Protein AF-A0A7S0J5C6-F1 (afdb_monomer_lite)

Radius of gyration: 14.48 Å; chains: 1; bounding box: 36×27×38 Å

Foldseek 3Di:
DAEADLQQPFLLPDDVSVVLLVCLVVQQLEKEAAAFPDDDPDDDPDRDDLVQTASDPVGSDDHPDIDGSVRCSVDCNRRRHGNVQSVVVVVVVVPDPDRDRDYGYDPYDHPDDDDD

Sequence (116 aa):
CSGQSNMVFPLHLTLNATDEIASLGDFPQFRFWMTAQDWSPTPLWNLRSTAGTTCSTSVPRGCNRWWTAADAAASAFITDFSAVCYLTVRDIARLHTGSRPAALIQSAWGGTRVEA

InterPro domains:
  IPR036514 SGNH hydrolase superfamily [G3DSA:3.40.50.1110] (1-116)
  IPR039329 Sialate O-acetylesterase [PTHR22901] (1-116)

Secondary structure (DSSP, 8-state):
---SGGGG-BGGGSTTHHHHHHGGGG-TTEEEEE------SS--SSPPP-TT--SSSS--S--SS-EEHHHHHTSHHHHTSBHHHHHHHHHHHHHSSS---EEEEE---TT-----

Organism: NCBI:txid127549

pLDDT: mean 89.11, std 8.53, range [46.06, 97.19]

Structure (mmCIF, N/CA/C/O backbone):
data_AF-A0A7S0J5C6-F1
#
_entry.id   AF-A0A7S0J5C6-F1
#
loop_
_atom_site.group_PDB
_atom_site.id
_atom_site.type_symbol
_atom_site.label_atom_id
_atom_site.label_alt_id
_atom_site.label_comp_id
_atom_site.label_asym_id
_atom_site.label_entity_id
_atom_site.label_seq_id
_atom_site.pdbx_PDB_ins_code
_atom_site.Cartn_x
_atom_site.Cartn_y
_atom_site.Cartn_z
_atom_site.occupancy
_atom_site.B_iso_or_equiv
_atom_site.auth_seq_id
_atom_site.auth_comp_id
_atom_site.auth_asym_id
_atom_site.auth_atom_id
_atom_site.pdbx_PDB_model_num
ATO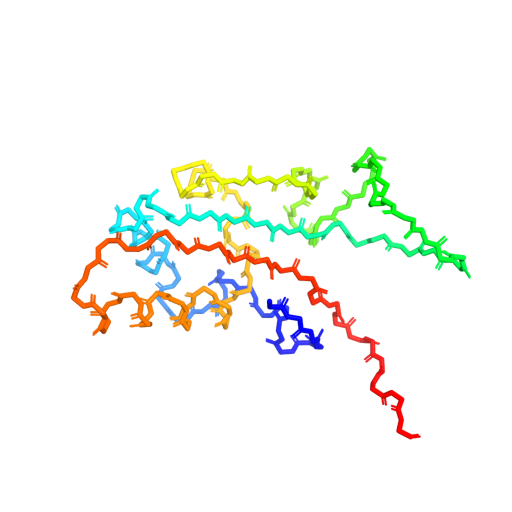M 1 N N . CYS A 1 1 ? 1.761 -8.778 -2.921 1.00 91.50 1 CYS A N 1
ATOM 2 C CA . CYS A 1 1 ? 1.035 -7.959 -3.905 1.00 91.50 1 CYS A CA 1
ATOM 3 C C . CYS A 1 1 ? 1.948 -7.683 -5.083 1.00 91.50 1 CYS A C 1
ATOM 5 O O . CYS A 1 1 ? 2.801 -6.806 -5.028 1.00 91.50 1 CYS A O 1
ATOM 7 N N . SER A 1 2 ? 1.812 -8.504 -6.116 1.00 91.69 2 SER A N 1
ATOM 8 C CA . SER A 1 2 ? 2.654 -8.532 -7.314 1.00 91.69 2 SER A CA 1
ATOM 9 C C . SER A 1 2 ? 1.765 -8.557 -8.554 1.00 91.69 2 SER A C 1
ATOM 11 O O . SER A 1 2 ? 0.576 -8.853 -8.449 1.00 91.69 2 SER A O 1
ATOM 13 N N . GLY A 1 3 ? 2.328 -8.242 -9.717 1.00 87.94 3 GLY A N 1
ATOM 14 C CA . GLY A 1 3 ? 1.603 -8.233 -10.985 1.00 87.94 3 GLY A CA 1
ATOM 15 C C . GLY A 1 3 ? 1.849 -6.959 -11.787 1.00 87.94 3 GLY A C 1
ATOM 16 O O . GLY A 1 3 ? 2.870 -6.296 -11.611 1.00 87.94 3 GLY A O 1
ATOM 17 N N . GLN A 1 4 ? 0.892 -6.653 -12.664 1.00 86.12 4 GLN A N 1
ATOM 18 C CA . GLN A 1 4 ? 0.982 -5.614 -13.695 1.00 86.12 4 GLN A CA 1
ATOM 19 C C . GLN A 1 4 ? 0.353 -4.271 -13.283 1.00 86.12 4 GLN A C 1
ATOM 21 O O . GLN A 1 4 ? 0.218 -3.965 -12.099 1.00 86.12 4 GLN A O 1
ATOM 26 N N . SER A 1 5 ? -0.051 -3.475 -14.282 1.00 86.88 5 SER A N 1
ATOM 27 C CA . SER A 1 5 ? -0.665 -2.145 -14.171 1.00 86.88 5 SER A CA 1
ATOM 28 C C . SER A 1 5 ? -1.802 -2.072 -13.146 1.00 86.88 5 SER A C 1
ATOM 30 O O . SER A 1 5 ? -1.830 -1.160 -12.328 1.00 86.88 5 SER A O 1
ATOM 32 N N . ASN A 1 6 ? -2.704 -3.054 -13.115 1.00 87.12 6 ASN A N 1
ATOM 33 C CA . ASN A 1 6 ? -3.825 -3.029 -12.168 1.00 87.12 6 ASN A CA 1
ATOM 34 C C . ASN A 1 6 ? -3.372 -3.193 -10.707 1.00 87.12 6 ASN A C 1
ATOM 36 O O . ASN A 1 6 ? -4.028 -2.690 -9.801 1.00 87.12 6 ASN A O 1
ATOM 40 N N . MET A 1 7 ? -2.235 -3.855 -10.463 1.00 92.69 7 MET A N 1
ATOM 41 C CA . MET A 1 7 ? -1.687 -4.023 -9.114 1.00 92.69 7 MET A CA 1
ATOM 42 C C . MET A 1 7 ? -0.848 -2.837 -8.644 1.00 92.69 7 MET A C 1
ATOM 44 O O . MET A 1 7 ? -0.575 -2.747 -7.447 1.00 92.69 7 MET A O 1
ATOM 48 N N . VAL A 1 8 ? -0.489 -1.915 -9.541 1.00 91.31 8 VAL A N 1
ATOM 49 C CA . VAL A 1 8 ? 0.123 -0.625 -9.181 1.00 91.31 8 VAL A CA 1
ATOM 50 C C . VAL A 1 8 ? -0.907 0.502 -9.048 1.00 91.31 8 VAL A C 1
ATOM 52 O O . VAL A 1 8 ? -0.511 1.649 -8.877 1.00 91.31 8 VAL A O 1
ATOM 55 N N . PHE A 1 9 ? -2.213 0.204 -9.106 1.00 93.88 9 PHE A N 1
ATOM 56 C CA . PHE A 1 9 ? -3.261 1.200 -8.871 1.00 93.88 9 PHE A CA 1
ATOM 57 C C . PHE A 1 9 ? -3.146 1.767 -7.441 1.00 93.88 9 PHE A C 1
ATOM 59 O O . PHE A 1 9 ? -3.277 0.996 -6.481 1.00 93.88 9 PHE A O 1
ATOM 66 N N . PRO A 1 10 ? -2.864 3.073 -7.278 1.00 94.50 10 PRO A N 1
ATOM 67 C CA . PRO A 1 10 ? -2.506 3.646 -5.988 1.00 94.50 10 PRO A CA 1
ATOM 68 C C . PRO A 1 10 ? -3.737 3.983 -5.139 1.00 94.50 10 PRO A C 1
ATOM 70 O O . PRO A 1 10 ? -4.798 4.340 -5.657 1.00 94.50 10 PRO A O 1
ATOM 73 N N . LEU A 1 11 ? -3.583 3.910 -3.816 1.00 95.38 11 LEU A N 1
ATOM 74 C CA . LEU A 1 11 ? -4.663 4.132 -2.855 1.00 95.38 11 LEU A CA 1
ATOM 75 C C . LEU A 1 11 ? -5.297 5.525 -2.970 1.00 95.38 11 LEU A C 1
ATOM 77 O O . LEU A 1 11 ? -6.513 5.639 -2.850 1.00 95.38 11 LEU A O 1
ATOM 81 N N . HIS A 1 12 ? -4.527 6.572 -3.279 1.00 94.69 12 HIS A N 1
ATOM 82 C CA . HIS A 1 12 ? -5.064 7.933 -3.419 1.00 94.69 12 HIS A CA 1
ATOM 83 C C . HIS A 1 12 ? -6.032 8.124 -4.598 1.00 94.69 12 HIS A C 1
ATOM 85 O O . HIS A 1 12 ? -6.754 9.116 -4.622 1.00 94.69 12 HIS A O 1
ATOM 91 N N . LEU A 1 13 ? -6.057 7.199 -5.565 1.00 95.31 13 LEU A N 1
ATOM 92 C CA . LEU A 1 13 ? -7.001 7.224 -6.688 1.00 95.31 13 LEU A CA 1
ATOM 93 C C . LEU A 1 13 ? -8.269 6.401 -6.420 1.00 95.31 13 LEU A C 1
ATOM 95 O O . LEU A 1 13 ? -9.146 6.329 -7.280 1.00 95.31 13 LEU A O 1
ATOM 99 N N . THR A 1 14 ? -8.380 5.762 -5.252 1.00 96.06 14 THR A N 1
ATOM 100 C CA . THR A 1 14 ? -9.585 5.013 -4.876 1.00 96.06 14 THR A CA 1
ATOM 101 C C . THR A 1 14 ? -10.741 5.933 -4.497 1.00 96.06 14 THR A C 1
ATOM 103 O O . THR A 1 14 ? -10.558 7.086 -4.102 1.00 96.06 14 THR A O 1
ATOM 106 N N . LEU A 1 15 ? -11.961 5.398 -4.584 1.00 95.94 15 LEU A N 1
ATOM 107 C CA . LEU A 1 15 ? -13.128 6.051 -4.004 1.00 95.94 15 LEU A CA 1
ATOM 108 C C . LEU A 1 15 ? -12.949 6.151 -2.480 1.00 95.94 15 LEU A C 1
ATOM 110 O O . LEU A 1 15 ? -12.606 5.160 -1.844 1.00 95.94 15 LEU A O 1
ATOM 114 N N . ASN A 1 16 ? -13.210 7.329 -1.910 1.00 95.62 16 ASN A N 1
ATOM 115 C CA . ASN A 1 16 ? -13.076 7.613 -0.474 1.00 95.62 16 ASN A CA 1
ATOM 116 C C . ASN A 1 16 ? -11.664 7.362 0.094 1.00 95.62 16 ASN A C 1
ATOM 118 O O . ASN A 1 16 ? -11.518 6.983 1.254 1.00 95.62 16 ASN A O 1
ATOM 122 N N . ALA A 1 17 ? -10.614 7.614 -0.698 1.00 95.00 17 ALA A N 1
ATOM 123 C CA . ALA A 1 17 ? -9.223 7.367 -0.308 1.00 95.00 17 ALA A CA 1
ATOM 124 C C . ALA A 1 17 ? -8.837 7.928 1.078 1.00 95.00 17 ALA A C 1
ATOM 126 O O . ALA A 1 17 ? -8.096 7.284 1.817 1.00 95.00 17 ALA A O 1
ATOM 127 N N . THR A 1 18 ? -9.343 9.109 1.450 1.00 94.56 18 THR A N 1
ATOM 128 C CA . THR A 1 18 ? -9.091 9.719 2.766 1.00 94.56 18 THR A CA 1
ATOM 129 C C . THR A 1 18 ? -9.607 8.853 3.915 1.00 94.56 18 THR A C 1
ATOM 131 O O . THR A 1 18 ? -8.860 8.599 4.858 1.00 94.56 18 THR A O 1
ATOM 134 N N . ASP A 1 19 ? -10.841 8.357 3.820 1.00 95.31 19 ASP A N 1
ATOM 135 C CA . ASP A 1 19 ? -11.440 7.496 4.846 1.00 95.31 19 ASP A CA 1
ATOM 136 C C . ASP A 1 19 ? -10.748 6.130 4.880 1.00 95.31 19 ASP A C 1
ATOM 138 O O . ASP A 1 19 ? -10.504 5.558 5.945 1.00 95.31 19 ASP A O 1
ATOM 142 N N . GLU A 1 20 ? -10.360 5.628 3.708 1.00 94.75 20 GLU A N 1
ATOM 143 C CA . GLU A 1 20 ? -9.635 4.369 3.591 1.00 94.75 20 GLU A CA 1
ATOM 144 C C . GLU A 1 20 ? -8.270 4.419 4.274 1.00 94.75 20 GLU A C 1
ATOM 146 O O . GLU A 1 20 ? -7.919 3.497 5.014 1.00 94.75 20 GLU A O 1
ATOM 151 N N . ILE A 1 21 ? -7.528 5.513 4.094 1.00 93.56 21 ILE A N 1
ATOM 152 C CA . ILE A 1 21 ? -6.260 5.756 4.789 1.00 93.56 21 ILE A CA 1
ATOM 153 C C . ILE A 1 21 ? -6.497 5.994 6.284 1.00 93.56 21 ILE A C 1
ATOM 155 O O . ILE A 1 21 ? -5.718 5.511 7.099 1.00 93.56 21 ILE A O 1
ATOM 159 N N . ALA A 1 22 ? -7.568 6.686 6.678 1.00 93.06 22 ALA A N 1
ATOM 160 C CA . ALA A 1 22 ? -7.877 6.891 8.094 1.00 93.06 22 ALA A CA 1
ATOM 161 C C . ALA A 1 22 ? -8.145 5.561 8.823 1.00 93.06 22 ALA A C 1
ATOM 163 O O . ALA A 1 22 ? -7.703 5.379 9.959 1.00 93.06 22 ALA A O 1
ATOM 164 N N . SER A 1 23 ? -8.778 4.593 8.147 1.00 92.19 23 SER A N 1
ATOM 165 C CA . SER A 1 23 ? -9.053 3.267 8.718 1.00 92.19 23 SER A CA 1
ATOM 166 C C . SER A 1 23 ? -7.799 2.431 9.012 1.00 92.19 23 SER A C 1
ATOM 168 O O . SER A 1 23 ? -7.885 1.439 9.730 1.00 92.19 23 SER A O 1
ATOM 170 N N . LEU A 1 24 ? -6.607 2.841 8.549 1.00 91.44 24 LEU A N 1
ATOM 171 C CA . LEU A 1 24 ? -5.342 2.190 8.919 1.00 91.44 24 LEU A CA 1
ATOM 172 C C . LEU A 1 24 ? -5.113 2.191 10.441 1.00 91.44 24 LEU A C 1
ATOM 174 O O . LEU A 1 24 ? -4.443 1.296 10.960 1.00 91.44 24 LEU A O 1
ATOM 178 N N . GLY A 1 25 ? -5.672 3.183 11.148 1.00 91.69 25 GLY A N 1
ATOM 179 C CA . GLY A 1 25 ? -5.625 3.281 12.608 1.00 91.69 25 GLY A CA 1
ATOM 180 C C . GLY A 1 25 ? -6.277 2.095 13.327 1.00 91.69 25 GLY A C 1
ATOM 181 O O . GLY A 1 25 ? -5.849 1.749 14.427 1.00 91.69 25 GLY A O 1
ATOM 182 N N . ASP A 1 26 ? -7.223 1.413 12.678 1.00 92.88 26 ASP A N 1
ATOM 183 C CA . ASP A 1 26 ? -7.889 0.219 13.210 1.00 92.88 26 ASP A CA 1
ATOM 184 C C . ASP A 1 26 ? -6.991 -1.033 13.143 1.00 92.88 26 ASP A C 1
ATOM 186 O O . ASP A 1 26 ? -7.299 -2.067 13.742 1.00 92.88 26 ASP A O 1
ATOM 190 N N . PHE A 1 27 ? -5.862 -0.959 12.425 1.00 93.94 27 PHE A N 1
ATOM 191 C CA . PHE A 1 27 ? -4.975 -2.091 12.148 1.00 93.94 27 PHE A CA 1
ATOM 192 C C . PHE A 1 27 ? -3.511 -1.823 12.557 1.00 93.94 27 PHE A C 1
ATOM 194 O O . PHE A 1 27 ? -2.600 -1.917 11.726 1.00 93.94 27 PHE A O 1
ATOM 201 N N . PRO A 1 28 ? -3.211 -1.550 13.844 1.00 94.38 28 PRO A N 1
ATOM 202 C CA . PRO A 1 28 ? -1.847 -1.250 14.308 1.00 94.38 28 PRO A CA 1
ATOM 203 C C . PRO A 1 28 ? -0.842 -2.399 14.078 1.00 94.38 28 PRO A C 1
ATOM 205 O O . PRO A 1 28 ? 0.377 -2.193 14.019 1.00 94.38 28 PRO A O 1
ATOM 208 N N . GLN A 1 29 ? -1.341 -3.626 13.925 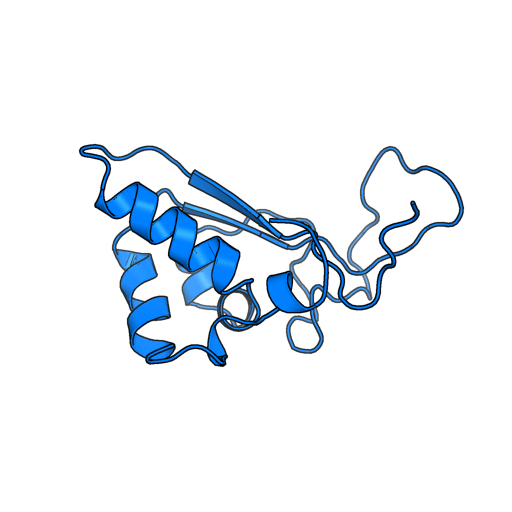1.00 93.94 29 GLN A N 1
ATOM 209 C CA . GLN A 1 29 ? -0.556 -4.821 13.621 1.00 93.94 29 GLN A CA 1
ATOM 210 C C . GLN A 1 29 ? -0.163 -4.954 12.142 1.00 93.94 29 GLN A C 1
ATOM 212 O O . GLN A 1 29 ? 0.564 -5.886 11.793 1.00 93.94 29 GLN A O 1
ATOM 217 N N . PHE A 1 30 ? -0.615 -4.051 11.266 1.00 96.19 30 PHE A N 1
ATOM 218 C CA . PHE A 1 30 ? -0.219 -4.069 9.862 1.00 96.19 30 PHE A CA 1
ATOM 219 C C . PHE A 1 30 ? 1.217 -3.582 9.673 1.00 96.19 30 PHE A C 1
ATOM 221 O O . PHE A 1 30 ? 1.715 -2.693 10.376 1.00 96.19 30 PHE A O 1
ATOM 228 N N . ARG A 1 31 ? 1.901 -4.195 8.710 1.00 97.12 31 ARG A N 1
ATOM 229 C CA . ARG A 1 31 ? 3.235 -3.809 8.254 1.00 97.12 31 ARG A CA 1
ATOM 230 C C . ARG A 1 31 ? 3.233 -3.684 6.745 1.00 97.12 31 ARG A C 1
ATOM 232 O O . ARG A 1 31 ? 2.639 -4.512 6.060 1.0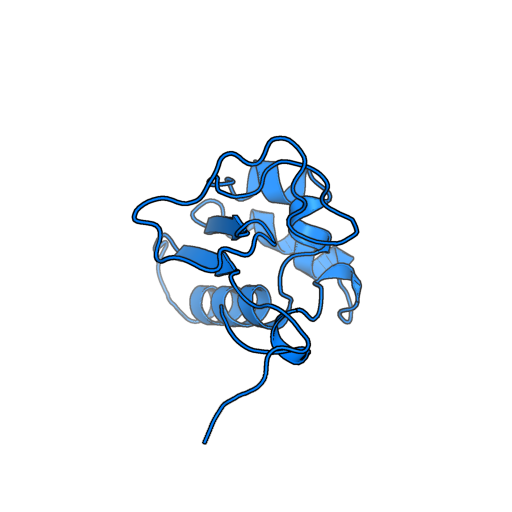0 97.12 31 ARG A O 1
ATOM 239 N N . PHE A 1 32 ? 3.928 -2.679 6.234 1.00 96.62 32 PHE A N 1
ATOM 240 C CA . PHE A 1 32 ? 3.974 -2.404 4.804 1.00 96.62 32 PHE A CA 1
ATOM 241 C C . PHE A 1 32 ? 5.401 -2.421 4.279 1.00 96.62 32 PHE A C 1
ATOM 243 O O . PHE A 1 32 ? 6.342 -2.055 4.981 1.00 96.62 32 PHE A O 1
ATOM 250 N N . TRP A 1 33 ? 5.542 -2.827 3.025 1.00 95.44 33 TRP A N 1
ATOM 251 C CA . TRP A 1 33 ? 6.798 -2.823 2.295 1.00 95.44 33 TRP A CA 1
ATOM 252 C C . TRP A 1 33 ? 6.525 -2.517 0.827 1.00 95.44 33 TRP A C 1
ATOM 254 O O . TRP A 1 33 ? 5.691 -3.174 0.206 1.00 95.44 33 TRP A O 1
ATOM 264 N N . MET A 1 34 ? 7.268 -1.573 0.253 1.00 93.56 34 MET A N 1
ATOM 265 C CA . MET A 1 34 ? 7.354 -1.407 -1.199 1.00 93.56 34 MET A CA 1
ATOM 266 C C . MET A 1 34 ? 8.771 -1.713 -1.661 1.00 93.56 34 MET A C 1
ATOM 268 O O . MET A 1 34 ? 9.740 -1.170 -1.125 1.00 93.56 34 MET A O 1
ATOM 272 N N . THR A 1 35 ? 8.888 -2.586 -2.655 1.00 92.38 35 THR A N 1
ATOM 273 C CA . THR A 1 35 ? 10.163 -2.854 -3.317 1.00 92.38 35 THR A CA 1
ATOM 274 C C . THR A 1 35 ? 10.533 -1.668 -4.206 1.00 92.38 35 THR A C 1
ATOM 276 O O . THR A 1 35 ? 9.670 -1.091 -4.863 1.00 92.38 35 THR A O 1
ATOM 279 N N . ALA A 1 36 ? 11.808 -1.280 -4.211 1.00 91.62 36 ALA A N 1
ATOM 280 C CA . ALA A 1 36 ? 12.309 -0.261 -5.129 1.00 91.62 36 ALA A CA 1
ATOM 281 C C . ALA A 1 36 ? 12.149 -0.719 -6.588 1.00 91.62 36 ALA A C 1
ATOM 283 O O . ALA A 1 36 ? 12.361 -1.895 -6.890 1.00 91.62 36 ALA A O 1
ATOM 284 N N . GLN A 1 37 ? 11.822 0.206 -7.492 1.00 87.56 37 GLN A N 1
ATOM 285 C CA . GLN A 1 37 ? 11.780 -0.057 -8.932 1.00 87.56 37 GLN A CA 1
ATOM 286 C C . GLN A 1 37 ? 13.203 -0.097 -9.494 1.00 87.56 37 GLN A C 1
ATOM 288 O O . GLN A 1 37 ? 13.686 0.848 -10.112 1.00 87.56 37 GLN A O 1
ATOM 293 N N . ASP A 1 38 ? 13.892 -1.200 -9.211 1.00 87.31 38 ASP A N 1
ATOM 294 C CA . ASP A 1 38 ? 15.270 -1.442 -9.607 1.00 87.31 38 ASP A CA 1
ATOM 295 C C . ASP A 1 38 ? 15.378 -2.710 -10.454 1.00 87.31 38 ASP A C 1
ATOM 297 O O . ASP A 1 38 ? 14.837 -3.756 -10.089 1.00 87.31 38 ASP A O 1
ATOM 301 N N . TRP A 1 39 ? 16.100 -2.634 -11.570 1.00 86.25 39 TRP A N 1
ATOM 302 C CA . TRP A 1 39 ? 16.288 -3.760 -12.481 1.00 86.25 39 TRP A CA 1
ATOM 303 C C . TRP A 1 39 ? 17.757 -4.178 -12.562 1.00 86.25 39 TRP A C 1
ATOM 305 O O . TRP A 1 39 ? 18.668 -3.345 -12.585 1.00 86.25 39 TRP A O 1
ATOM 315 N N . SER A 1 40 ? 17.983 -5.489 -12.636 1.00 87.62 40 SER A N 1
ATOM 316 C CA . SER A 1 40 ? 19.303 -6.088 -12.817 1.00 87.62 40 SER A CA 1
ATOM 31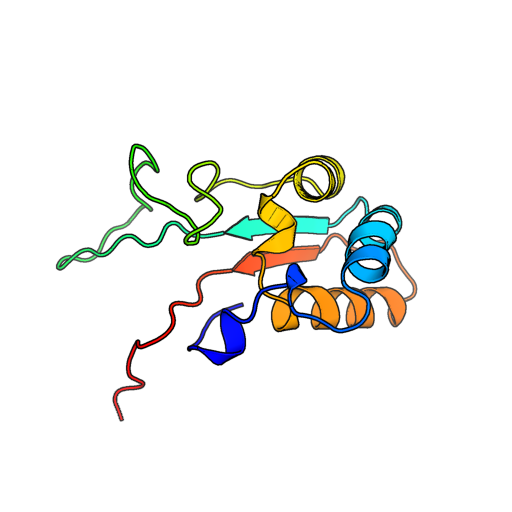7 C C . SER A 1 40 ? 19.268 -7.111 -13.956 1.00 87.62 40 SER A C 1
ATOM 319 O O . SER A 1 40 ? 18.377 -7.962 -13.959 1.00 87.62 40 SER A O 1
ATOM 321 N N . PRO A 1 41 ? 20.244 -7.091 -14.884 1.00 90.31 41 PRO A N 1
ATOM 322 C CA . PRO A 1 41 ? 20.387 -8.127 -15.909 1.00 90.31 41 PRO A CA 1
ATOM 323 C C . PRO A 1 41 ? 20.895 -9.460 -15.344 1.00 90.31 41 PRO A C 1
ATOM 325 O O . PRO A 1 41 ? 20.856 -10.476 -16.032 1.00 90.31 41 PRO A O 1
ATOM 328 N N . THR A 1 42 ? 21.409 -9.465 -14.112 1.00 93.56 42 THR A N 1
ATOM 329 C CA . THR A 1 42 ? 21.915 -10.658 -13.430 1.00 93.56 42 THR A CA 1
ATOM 330 C C . THR A 1 42 ? 21.110 -10.945 -12.163 1.00 93.56 42 THR A C 1
ATOM 332 O O . THR A 1 42 ? 20.646 -10.002 -11.509 1.00 93.56 42 THR A O 1
ATOM 335 N N . PRO A 1 43 ? 20.954 -12.225 -11.774 1.00 91.88 43 PRO A N 1
ATOM 336 C CA . PRO A 1 43 ? 20.299 -12.582 -10.523 1.00 91.88 43 PRO A CA 1
ATOM 337 C C . PRO A 1 43 ? 21.013 -11.952 -9.328 1.00 91.88 43 PRO A C 1
ATOM 339 O O . PRO A 1 43 ? 22.238 -12.017 -9.212 1.00 91.88 43 PRO A O 1
ATOM 342 N N . LEU A 1 44 ? 20.233 -11.370 -8.422 1.00 91.00 44 LEU A N 1
ATOM 343 C CA . LEU A 1 44 ? 20.725 -10.802 -7.175 1.00 91.00 44 LEU A CA 1
ATOM 344 C C . LEU A 1 44 ? 20.180 -11.606 -5.997 1.00 91.00 44 LEU A C 1
ATOM 346 O O . LEU A 1 44 ? 19.007 -11.968 -5.973 1.00 91.00 44 LEU A O 1
ATOM 350 N N . TRP A 1 45 ? 21.028 -11.835 -4.997 1.00 92.62 45 TRP A N 1
ATOM 351 C CA . TRP A 1 45 ? 20.635 -12.495 -3.746 1.00 92.62 45 TRP A CA 1
ATOM 352 C C . TRP A 1 45 ? 20.007 -11.537 -2.734 1.00 92.62 45 TRP A C 1
ATOM 354 O O . TRP A 1 45 ? 19.301 -11.970 -1.830 1.00 92.62 45 TRP A O 1
ATOM 364 N N . ASN A 1 46 ? 20.263 -10.238 -2.884 1.00 90.31 46 ASN A N 1
ATOM 365 C CA . ASN A 1 46 ? 19.732 -9.191 -2.025 1.00 90.31 46 ASN A CA 1
ATOM 366 C C . ASN A 1 46 ? 19.215 -8.037 -2.881 1.00 90.31 46 ASN A C 1
ATOM 368 O O . ASN A 1 46 ? 19.785 -7.724 -3.929 1.00 90.31 46 ASN A O 1
ATOM 372 N N . LEU A 1 47 ? 18.164 -7.375 -2.399 1.00 88.88 47 LEU A N 1
ATOM 373 C CA . LEU A 1 47 ? 17.720 -6.106 -2.968 1.00 88.88 47 LEU A CA 1
ATOM 374 C C . LEU A 1 47 ? 18.835 -5.068 -2.796 1.00 88.88 47 LEU A C 1
ATOM 376 O O . LEU A 1 47 ? 19.442 -4.975 -1.726 1.00 88.88 47 LEU A O 1
ATOM 380 N N . ARG A 1 48 ? 19.117 -4.289 -3.845 1.00 86.12 48 ARG A N 1
ATOM 381 C CA . ARG A 1 48 ? 20.119 -3.222 -3.765 1.00 86.12 48 ARG A CA 1
ATOM 382 C C . ARG A 1 48 ? 19.651 -2.097 -2.842 1.00 86.12 48 ARG A C 1
ATOM 384 O O . ARG A 1 48 ? 18.460 -1.930 -2.557 1.00 86.12 48 ARG A O 1
ATOM 391 N N . SER A 1 49 ? 20.634 -1.330 -2.372 1.00 74.19 49 SER A N 1
ATOM 392 C CA . SER A 1 49 ? 20.402 -0.101 -1.616 1.00 74.19 49 SER A CA 1
ATOM 393 C C . SER A 1 49 ? 19.468 0.829 -2.387 1.00 74.19 49 SER A C 1
ATOM 395 O O . SER A 1 49 ? 19.607 1.000 -3.592 1.00 74.19 49 SER A O 1
ATOM 397 N N . THR A 1 50 ? 18.551 1.474 -1.673 1.00 71.12 50 THR A N 1
ATOM 398 C CA . THR A 1 50 ? 17.569 2.414 -2.232 1.00 71.12 50 THR A CA 1
ATOM 399 C C . THR A 1 50 ? 18.144 3.807 -2.494 1.00 71.12 50 THR A C 1
ATOM 401 O O . THR A 1 50 ? 17.391 4.770 -2.640 1.00 71.12 50 THR A O 1
ATOM 404 N N . ALA A 1 51 ? 19.469 3.969 -2.458 1.00 65.00 51 ALA A N 1
ATOM 405 C CA . ALA A 1 51 ? 20.119 5.250 -2.699 1.00 65.00 51 ALA A CA 1
ATOM 406 C C . ALA A 1 51 ? 19.929 5.659 -4.169 1.00 65.00 51 ALA A C 1
ATOM 408 O O . ALA A 1 51 ? 20.679 5.235 -5.041 1.00 65.00 51 ALA A O 1
ATOM 409 N N . GLY A 1 52 ? 18.910 6.484 -4.426 1.00 64.62 52 GLY A N 1
ATOM 410 C CA . GLY A 1 52 ? 18.579 6.984 -5.763 1.00 64.62 52 GLY A CA 1
ATOM 411 C C . GLY A 1 52 ? 17.487 6.203 -6.498 1.00 64.62 52 GLY A C 1
ATOM 412 O O . GLY A 1 52 ? 17.219 6.518 -7.652 1.00 64.62 52 GLY A O 1
ATOM 413 N N . THR A 1 53 ? 16.832 5.235 -5.848 1.00 73.88 53 THR A N 1
ATOM 414 C CA . THR A 1 53 ? 15.749 4.449 -6.458 1.00 73.88 53 THR A CA 1
ATOM 415 C C . THR A 1 53 ? 14.423 4.726 -5.765 1.00 73.88 53 THR A C 1
ATOM 417 O O . THR A 1 53 ? 14.343 4.728 -4.535 1.00 73.88 53 THR A O 1
ATOM 420 N N . THR A 1 54 ? 13.376 4.949 -6.555 1.00 85.12 54 THR A N 1
ATOM 421 C CA . THR A 1 54 ? 12.033 5.255 -6.058 1.00 85.12 54 THR A CA 1
ATOM 422 C C . THR A 1 54 ? 11.187 3.983 -5.932 1.00 85.12 54 THR A C 1
ATOM 424 O O . THR A 1 54 ? 11.468 2.963 -6.567 1.00 85.12 54 THR A O 1
ATOM 427 N N . CYS A 1 55 ? 10.161 4.011 -5.079 1.00 84.69 55 CYS A N 1
ATOM 428 C CA . CYS A 1 55 ? 9.214 2.890 -4.947 1.00 84.69 55 CYS A CA 1
ATOM 429 C C . CYS A 1 55 ? 8.034 3.072 -5.908 1.00 84.69 55 CYS A C 1
ATOM 431 O O . CYS A 1 55 ? 7.465 2.112 -6.422 1.00 84.69 55 CYS A O 1
ATOM 433 N N . SER A 1 56 ? 7.698 4.338 -6.144 1.00 81.81 56 SER A N 1
ATOM 434 C CA . SER A 1 56 ? 6.739 4.846 -7.117 1.00 81.81 56 SER A CA 1
ATOM 435 C C . SER A 1 56 ? 7.215 6.225 -7.588 1.00 81.81 56 SER A C 1
ATOM 437 O O . SER A 1 56 ? 8.195 6.769 -7.072 1.00 81.81 56 SER A O 1
ATOM 439 N N . THR A 1 57 ? 6.503 6.837 -8.529 1.00 73.56 57 THR A N 1
ATOM 440 C CA . THR A 1 57 ? 6.745 8.223 -8.960 1.00 73.56 57 THR A CA 1
ATOM 441 C C . THR A 1 57 ? 6.655 9.251 -7.828 1.00 73.56 57 THR A C 1
ATOM 443 O O . THR A 1 57 ? 7.383 10.239 -7.875 1.00 73.56 57 THR A O 1
ATOM 446 N N . SER A 1 58 ? 5.824 9.024 -6.805 1.00 78.50 58 SER A N 1
ATOM 447 C CA . SER A 1 58 ? 5.609 9.986 -5.707 1.00 78.50 58 SER A CA 1
ATOM 448 C C . SER A 1 58 ? 6.328 9.607 -4.408 1.00 78.50 58 SER A C 1
ATOM 450 O O . SER A 1 58 ? 6.331 10.389 -3.459 1.00 78.50 58 SER A O 1
ATOM 452 N N . VAL A 1 59 ? 6.969 8.432 -4.350 1.00 81.44 59 VAL A N 1
ATOM 453 C CA . VAL A 1 59 ? 7.675 7.933 -3.158 1.00 81.44 59 VAL A CA 1
ATOM 454 C C . VAL A 1 59 ? 9.171 7.798 -3.463 1.00 81.44 59 VAL A C 1
ATOM 456 O O . VAL A 1 59 ? 9.648 6.723 -3.846 1.00 81.44 59 VAL A O 1
ATOM 459 N N . PRO A 1 60 ? 9.947 8.891 -3.301 1.00 74.81 60 PRO A N 1
ATOM 460 C CA . PRO A 1 60 ? 11.344 8.941 -3.725 1.00 74.81 60 PRO A CA 1
ATOM 461 C C . PRO A 1 60 ? 12.305 8.209 -2.781 1.00 74.81 60 PRO A C 1
ATOM 463 O O . PRO A 1 60 ? 13.470 8.022 -3.122 1.00 74.81 60 PRO A O 1
ATOM 466 N N . ARG A 1 61 ? 11.863 7.852 -1.566 1.00 80.06 61 ARG A N 1
ATOM 467 C CA . ARG A 1 61 ? 12.674 7.192 -0.531 1.00 80.06 61 ARG A CA 1
ATOM 468 C C . ARG A 1 61 ? 11.814 6.273 0.332 1.00 80.06 61 ARG A C 1
ATOM 470 O O . ARG A 1 61 ? 10.604 6.447 0.418 1.00 80.06 61 ARG A O 1
ATOM 477 N N . GLY A 1 62 ? 12.465 5.350 1.041 1.00 82.25 62 GLY A N 1
ATOM 478 C CA . GLY A 1 62 ? 11.801 4.472 2.010 1.00 82.25 62 GLY A CA 1
ATOM 479 C C . GLY A 1 62 ? 11.266 3.168 1.422 1.00 82.25 62 GLY A C 1
ATOM 480 O O . GLY A 1 62 ? 10.398 2.545 2.030 1.00 82.25 62 GLY A O 1
ATOM 481 N N . CYS A 1 63 ? 11.788 2.749 0.270 1.00 89.69 63 CYS A N 1
ATOM 482 C CA . CYS A 1 63 ? 11.583 1.406 -0.269 1.00 89.69 63 CYS A CA 1
ATOM 483 C C . CYS A 1 63 ? 12.454 0.396 0.481 1.00 89.69 63 CYS A C 1
ATOM 485 O O . CYS A 1 63 ? 13.295 0.775 1.298 1.00 89.69 63 CYS A O 1
ATOM 487 N N . ASN A 1 64 ? 12.284 -0.887 0.169 1.00 91.88 64 ASN A N 1
ATOM 488 C CA . ASN A 1 64 ? 13.097 -1.987 0.692 1.00 91.88 64 ASN A CA 1
ATOM 489 C C . ASN A 1 64 ? 13.239 -1.969 2.231 1.00 91.88 64 ASN A C 1
ATOM 491 O O . ASN A 1 64 ? 14.271 -2.361 2.775 1.00 91.88 64 ASN A O 1
ATOM 495 N N . ARG A 1 65 ? 12.209 -1.480 2.935 1.00 91.69 65 ARG A N 1
ATOM 496 C CA . ARG A 1 65 ? 12.134 -1.445 4.397 1.00 91.69 65 ARG A CA 1
ATOM 497 C C . ARG A 1 65 ? 10.700 -1.652 4.866 1.00 91.69 65 ARG A C 1
ATOM 499 O O . ARG A 1 65 ? 9.751 -1.322 4.152 1.00 91.69 65 ARG A O 1
ATOM 506 N N . TRP A 1 66 ? 10.561 -2.127 6.098 1.00 94.44 66 TRP A N 1
ATOM 507 C CA . TRP A 1 66 ? 9.270 -2.245 6.762 1.00 94.44 66 TRP A CA 1
ATOM 508 C C . TRP A 1 66 ? 8.798 -0.902 7.311 1.00 94.44 66 TRP A C 1
ATOM 510 O O . TRP A 1 66 ? 9.560 -0.180 7.951 1.00 94.44 66 TRP A O 1
ATOM 520 N N . TRP A 1 67 ? 7.520 -0.613 7.101 1.00 95.00 67 TRP A N 1
ATOM 521 C CA . TRP A 1 67 ? 6.798 0.497 7.705 1.00 95.00 67 TRP A CA 1
ATOM 522 C C . TRP A 1 67 ? 5.767 -0.036 8.694 1.00 95.00 67 TRP A C 1
ATOM 524 O O . TRP A 1 67 ? 5.082 -1.028 8.417 1.00 95.00 67 TRP A O 1
ATOM 534 N N . THR A 1 68 ? 5.651 0.619 9.848 1.00 96.31 68 THR A N 1
ATOM 535 C CA . THR A 1 68 ? 4.500 0.411 10.733 1.00 96.31 68 THR A CA 1
ATOM 536 C C . THR A 1 68 ? 3.254 1.046 10.115 1.00 96.31 68 THR A C 1
ATOM 538 O O . THR A 1 68 ? 3.363 1.904 9.239 1.00 96.31 68 THR A O 1
ATOM 541 N N . ALA A 1 69 ? 2.066 0.642 10.568 1.00 94.69 69 ALA A N 1
ATOM 542 C CA . ALA A 1 69 ? 0.824 1.293 10.158 1.00 94.69 69 ALA A CA 1
ATOM 543 C C . ALA A 1 69 ? 0.855 2.807 10.454 1.00 94.69 69 ALA A C 1
ATOM 545 O O . ALA A 1 69 ? 0.561 3.612 9.576 1.00 94.69 69 ALA A O 1
ATOM 546 N N . ALA A 1 70 ? 1.307 3.202 11.649 1.00 94.12 70 ALA A N 1
ATOM 547 C CA . ALA A 1 70 ? 1.396 4.609 12.039 1.00 94.12 70 ALA A CA 1
ATOM 548 C C . ALA A 1 70 ? 2.342 5.414 11.130 1.00 94.12 70 ALA A C 1
ATOM 550 O O . ALA A 1 70 ? 1.960 6.470 10.628 1.00 94.12 70 ALA A O 1
ATOM 551 N N . ASP A 1 71 ? 3.544 4.895 10.858 1.00 93.62 71 ASP A N 1
ATOM 552 C CA . ASP A 1 71 ? 4.510 5.588 9.997 1.00 93.62 71 ASP A CA 1
ATOM 553 C C . ASP A 1 71 ? 4.014 5.680 8.549 1.00 93.62 71 ASP A C 1
ATOM 555 O O . ASP A 1 71 ? 4.233 6.688 7.878 1.00 93.62 71 ASP A O 1
ATOM 559 N N . ALA A 1 72 ? 3.358 4.622 8.055 1.00 92.88 72 ALA A N 1
ATOM 560 C CA . ALA A 1 72 ? 2.801 4.597 6.708 1.00 92.88 72 ALA A CA 1
ATOM 561 C C . ALA A 1 72 ? 1.670 5.624 6.560 1.00 92.88 72 ALA A C 1
ATOM 563 O O . ALA A 1 72 ? 1.670 6.371 5.586 1.00 92.88 72 ALA A O 1
ATOM 564 N N . ALA A 1 73 ? 0.757 5.704 7.536 1.00 91.50 73 ALA A N 1
ATOM 565 C CA . ALA A 1 73 ? -0.340 6.673 7.556 1.00 91.50 73 ALA A CA 1
ATOM 566 C C . ALA A 1 73 ? 0.150 8.131 7.616 1.00 91.50 73 ALA A C 1
ATOM 568 O O . ALA A 1 73 ? -0.465 9.016 7.029 1.00 91.50 73 ALA A O 1
ATOM 569 N N . ALA A 1 74 ? 1.282 8.379 8.281 1.00 90.06 74 ALA A N 1
ATOM 570 C CA . ALA A 1 74 ? 1.903 9.700 8.378 1.00 90.06 74 ALA A CA 1
ATOM 571 C C . ALA A 1 74 ? 2.752 10.087 7.148 1.00 90.06 74 ALA A C 1
ATOM 573 O O . ALA A 1 74 ? 3.427 11.118 7.160 1.00 90.06 74 ALA A O 1
ATOM 574 N N . SER A 1 75 ? 2.768 9.268 6.091 1.00 88.81 75 SER A N 1
ATOM 575 C CA . SER A 1 75 ? 3.639 9.443 4.930 1.00 88.81 75 SER A CA 1
ATOM 576 C C . SER A 1 75 ? 2.882 9.314 3.607 1.00 88.81 75 SER A C 1
ATOM 578 O O . SER A 1 75 ? 1.934 8.546 3.484 1.00 88.81 75 SER A O 1
ATOM 580 N N . ALA A 1 76 ? 3.390 9.968 2.557 1.00 86.38 76 ALA A N 1
ATOM 581 C CA . ALA A 1 76 ? 2.975 9.716 1.170 1.00 86.38 76 ALA A CA 1
ATOM 582 C C . ALA A 1 76 ? 3.270 8.271 0.700 1.00 86.38 76 ALA A C 1
ATOM 584 O O . ALA A 1 76 ? 2.880 7.863 -0.388 1.00 86.38 76 ALA A O 1
ATOM 585 N N . PHE A 1 77 ? 3.958 7.465 1.514 1.00 91.62 77 PHE A N 1
ATOM 586 C CA . PHE A 1 77 ? 4.137 6.042 1.256 1.00 91.62 77 PHE A CA 1
ATOM 587 C C . PHE A 1 77 ? 2.795 5.320 1.051 1.00 91.62 77 PHE A C 1
ATOM 589 O O . PHE A 1 77 ? 2.645 4.582 0.079 1.00 91.62 77 PHE A O 1
ATOM 596 N N . ILE A 1 78 ? 1.814 5.518 1.942 1.00 94.00 78 ILE A N 1
ATOM 597 C CA . ILE A 1 78 ? 0.553 4.763 1.872 1.00 94.00 78 ILE A CA 1
ATOM 598 C C . ILE A 1 78 ? -0.342 5.227 0.720 1.00 94.00 78 ILE A C 1
ATOM 600 O O . ILE A 1 78 ? -1.099 4.430 0.174 1.00 94.00 78 ILE A O 1
ATOM 604 N N . THR A 1 79 ? -0.225 6.493 0.306 1.00 93.56 79 THR A N 1
ATOM 605 C CA . THR A 1 79 ? -1.037 7.076 -0.773 1.00 93.56 79 THR A CA 1
ATOM 606 C C . THR A 1 79 ? -0.730 6.441 -2.126 1.00 93.56 79 THR A C 1
ATOM 608 O O . THR A 1 79 ? -1.624 6.305 -2.960 1.00 93.56 79 THR A O 1
ATOM 611 N N . ASP A 1 80 ? 0.516 6.017 -2.332 1.00 93.56 80 ASP A N 1
ATOM 612 C CA . ASP A 1 80 ? 0.979 5.339 -3.548 1.00 93.56 80 ASP A CA 1
ATOM 613 C C . ASP A 1 80 ? 1.035 3.814 -3.409 1.00 93.56 80 ASP A C 1
ATOM 615 O O . ASP A 1 80 ? 1.366 3.103 -4.363 1.00 93.56 80 ASP A O 1
ATOM 619 N N . PHE A 1 81 ? 0.690 3.294 -2.232 1.00 95.06 81 PHE A N 1
ATOM 620 C CA . PHE A 1 81 ? 0.580 1.862 -2.027 1.00 95.06 81 PHE A CA 1
ATOM 621 C C . PHE A 1 81 ? -0.589 1.294 -2.838 1.00 95.06 81 PHE A C 1
ATOM 623 O O . PHE A 1 81 ? -1.587 1.963 -3.104 1.00 95.06 81 PHE A O 1
ATOM 630 N N . SER A 1 82 ? -0.469 0.030 -3.222 1.00 95.62 82 SER A N 1
ATOM 631 C CA . SER A 1 82 ? -1.433 -0.695 -4.032 1.00 95.62 82 SER A CA 1
ATOM 632 C C . SER A 1 82 ? -2.771 -0.751 -3.308 1.00 95.62 82 SER A C 1
ATOM 634 O O . SER A 1 82 ? -2.920 -1.440 -2.294 1.00 95.62 82 SER A O 1
ATOM 636 N N . ALA A 1 83 ? -3.758 -0.056 -3.865 1.00 96.06 83 ALA A N 1
ATOM 637 C CA . ALA A 1 83 ? -5.125 -0.039 -3.373 1.00 96.06 83 ALA A CA 1
ATOM 638 C C . ALA A 1 83 ? -5.697 -1.452 -3.268 1.00 96.06 83 ALA A C 1
ATOM 640 O O . ALA A 1 83 ? -6.229 -1.843 -2.234 1.00 96.06 83 ALA A O 1
ATOM 641 N N . VAL A 1 84 ? -5.522 -2.243 -4.330 1.00 95.50 84 VAL A N 1
ATOM 642 C CA . VAL A 1 84 ? -6.010 -3.625 -4.405 1.00 95.50 84 VAL A CA 1
ATOM 643 C C . VAL A 1 84 ? -5.411 -4.461 -3.277 1.00 95.50 84 VAL A C 1
ATOM 645 O O . VAL A 1 84 ? -6.123 -5.201 -2.603 1.00 95.50 84 VAL A O 1
ATOM 648 N N . CYS A 1 85 ? -4.108 -4.308 -3.033 1.00 95.62 85 CYS A N 1
ATOM 649 C CA . CYS A 1 85 ? -3.412 -4.992 -1.952 1.00 95.62 85 CYS A CA 1
ATOM 650 C C . CYS A 1 85 ? -3.980 -4.621 -0.579 1.00 95.62 85 CYS A C 1
ATOM 652 O O . CYS A 1 85 ? -4.357 -5.495 0.202 1.00 95.62 85 CYS A O 1
ATOM 654 N N . TYR A 1 86 ? -4.032 -3.319 -0.300 1.00 95.88 86 TYR A N 1
ATOM 655 C CA . TYR A 1 86 ? -4.454 -2.796 0.988 1.00 95.88 86 TYR A CA 1
ATOM 656 C C . TYR A 1 86 ? -5.907 -3.157 1.301 1.00 95.88 86 TYR A C 1
ATOM 658 O O . TYR A 1 86 ? -6.167 -3.785 2.327 1.00 95.88 86 TYR A O 1
ATOM 666 N N . LEU A 1 87 ? -6.834 -2.826 0.399 1.00 96.00 87 LEU A N 1
ATOM 667 C CA . LEU A 1 87 ? -8.269 -3.014 0.611 1.00 96.00 87 LEU A CA 1
ATOM 668 C C . LEU A 1 87 ? -8.624 -4.492 0.803 1.00 96.00 87 LEU A C 1
ATOM 670 O O . LEU A 1 87 ? -9.397 -4.824 1.699 1.00 96.00 87 LEU A O 1
ATOM 674 N N . THR A 1 88 ? -7.981 -5.390 0.048 1.00 95.19 88 THR A N 1
ATOM 675 C CA . THR A 1 88 ? -8.187 -6.838 0.201 1.00 95.19 88 THR A CA 1
ATOM 676 C C . THR A 1 88 ? -7.783 -7.318 1.596 1.00 95.19 88 THR A C 1
ATOM 678 O O . THR A 1 88 ? -8.544 -8.018 2.259 1.00 95.19 88 THR A O 1
ATOM 681 N N . VAL A 1 89 ? -6.591 -6.945 2.074 1.00 94.69 89 VAL A N 1
ATOM 682 C CA . VAL A 1 89 ? -6.100 -7.398 3.388 1.00 94.69 89 VAL A CA 1
ATOM 683 C C . VAL A 1 89 ? -6.864 -6.737 4.533 1.00 94.69 89 VAL A C 1
ATOM 685 O O . VAL A 1 89 ? -7.156 -7.400 5.526 1.00 94.69 89 VAL A O 1
ATOM 688 N N . ARG A 1 90 ? -7.245 -5.465 4.383 1.00 94.19 90 ARG A N 1
ATOM 689 C CA . ARG A 1 90 ? -8.155 -4.759 5.292 1.00 94.19 90 ARG A CA 1
ATOM 690 C C . ARG A 1 90 ? -9.476 -5.514 5.437 1.00 94.19 90 ARG A C 1
ATOM 692 O O . ARG A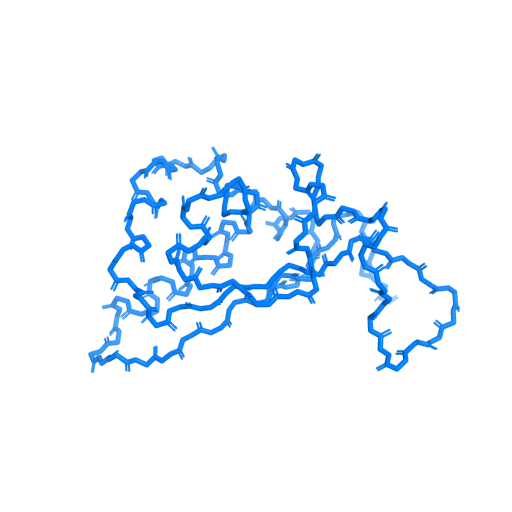 1 90 ? -9.910 -5.758 6.559 1.00 94.19 90 ARG A O 1
ATOM 699 N N . ASP A 1 91 ? -10.094 -5.926 4.332 1.00 94.62 91 ASP A N 1
ATOM 700 C CA . ASP A 1 91 ? -11.364 -6.659 4.377 1.00 94.62 91 ASP A CA 1
ATOM 701 C C . ASP A 1 91 ? -11.209 -8.042 4.994 1.00 94.62 91 ASP A C 1
ATOM 703 O O . ASP A 1 91 ? -12.005 -8.426 5.848 1.00 94.62 91 ASP A O 1
ATOM 707 N N . ILE A 1 92 ? -10.134 -8.758 4.662 1.00 93.12 92 ILE A N 1
ATOM 708 C CA . ILE A 1 92 ? -9.802 -10.022 5.328 1.00 93.12 92 ILE A CA 1
ATOM 709 C C . ILE A 1 92 ? -9.665 -9.815 6.842 1.00 93.12 92 ILE A C 1
ATOM 711 O O . ILE A 1 92 ? -10.200 -10.616 7.610 1.00 93.12 92 ILE A O 1
ATOM 715 N N . ALA A 1 93 ? -8.983 -8.753 7.278 1.00 92.75 93 ALA A N 1
ATOM 716 C CA . ALA A 1 93 ? -8.801 -8.447 8.692 1.00 92.75 93 ALA A CA 1
ATOM 717 C C . ALA A 1 93 ? -10.118 -8.079 9.388 1.00 92.75 93 ALA A C 1
ATOM 719 O O . ALA A 1 93 ? -10.340 -8.525 10.508 1.00 92.75 93 ALA A O 1
ATOM 720 N N . ARG A 1 94 ? -11.016 -7.339 8.724 1.00 91.94 94 ARG A N 1
ATOM 721 C CA . ARG A 1 94 ? -12.366 -7.037 9.238 1.00 91.94 94 ARG A CA 1
ATOM 722 C C . ARG A 1 94 ? -13.235 -8.286 9.377 1.00 91.94 94 ARG A C 1
ATOM 724 O O . ARG A 1 94 ? -14.036 -8.372 10.302 1.00 91.94 94 ARG A O 1
ATOM 731 N N . LEU A 1 95 ? -13.083 -9.246 8.466 1.00 92.12 95 LEU A N 1
ATOM 732 C CA . LEU A 1 95 ? -13.833 -10.504 8.481 1.00 92.12 95 LEU A CA 1
ATOM 733 C C . LEU A 1 95 ? -13.302 -11.514 9.510 1.00 92.12 95 LEU A C 1
ATOM 735 O O . LEU A 1 95 ? -14.019 -12.442 9.879 1.00 92.12 95 LEU A O 1
ATOM 739 N N . HIS A 1 96 ? -12.060 -11.364 9.974 1.00 86.62 96 HIS A N 1
ATOM 740 C CA . HIS A 1 96 ? -11.469 -12.266 10.958 1.00 86.62 96 HIS A CA 1
ATOM 741 C C . HIS A 1 96 ? -11.657 -11.750 12.386 1.00 86.62 96 HIS A C 1
ATOM 743 O O . HIS A 1 96 ? -11.261 -10.644 12.740 1.00 86.62 96 HIS A O 1
ATOM 749 N N . THR A 1 97 ? -12.180 -12.607 13.261 1.00 67.19 97 THR A N 1
ATOM 750 C CA . THR A 1 97 ? -12.328 -12.327 14.694 1.00 67.19 97 THR A CA 1
ATOM 751 C C . THR A 1 97 ? -10.991 -12.546 15.417 1.00 67.19 97 THR A C 1
ATOM 753 O O . THR A 1 97 ? -10.780 -1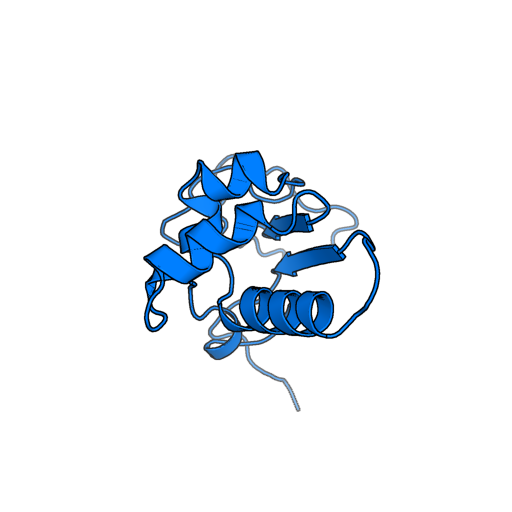3.571 16.066 1.00 67.19 97 THR A O 1
ATOM 756 N N . GLY A 1 98 ? -10.031 -11.632 15.256 1.00 73.12 98 GLY A N 1
ATOM 757 C CA . GLY A 1 98 ? -8.770 -11.664 16.004 1.00 73.12 98 GLY A CA 1
ATOM 758 C C . GLY A 1 98 ? -7.697 -10.709 15.481 1.00 73.12 98 GLY A C 1
ATOM 759 O O . GLY A 1 98 ? -7.609 -10.447 14.286 1.00 73.12 98 GLY A O 1
ATOM 760 N N . SER A 1 99 ? -6.829 -10.231 16.378 1.00 77.44 99 SER A N 1
ATOM 761 C CA . SER A 1 99 ? -5.681 -9.390 16.011 1.00 77.44 99 SER A CA 1
ATOM 762 C C . SER A 1 99 ? -4.515 -10.258 15.537 1.00 77.44 99 SER A C 1
ATOM 764 O O . SER A 1 99 ? -3.666 -10.684 16.321 1.00 77.44 99 SER A O 1
ATOM 766 N N . ARG A 1 100 ? -4.500 -10.582 14.239 1.00 88.94 100 ARG A N 1
ATOM 767 C CA . ARG A 1 100 ? -3.360 -11.246 13.593 1.00 88.94 100 ARG A CA 1
ATOM 768 C C . ARG A 1 100 ? -2.515 -10.214 12.845 1.00 88.94 100 ARG A C 1
ATOM 770 O O . ARG A 1 100 ? -3.085 -9.421 12.092 1.00 88.94 100 ARG A O 1
ATOM 777 N N . PRO A 1 101 ? -1.181 -10.213 13.015 1.00 92.56 101 PRO A N 1
ATOM 778 C CA . PRO A 1 101 ? -0.317 -9.339 12.236 1.00 92.56 101 PRO A CA 1
ATOM 779 C C . PRO A 1 101 ? -0.421 -9.693 10.753 1.00 92.56 101 PRO A C 1
ATOM 781 O O . PRO A 1 101 ? -0.399 -10.868 10.383 1.00 92.56 101 PRO A O 1
ATOM 784 N N . ALA A 1 102 ? -0.517 -8.669 9.910 1.00 94.50 102 ALA A N 1
ATOM 785 C CA . ALA A 1 102 ? -0.526 -8.819 8.462 1.00 94.50 102 ALA A CA 1
ATOM 786 C C . ALA A 1 102 ? 0.579 -7.955 7.862 1.00 94.50 102 ALA A C 1
ATOM 788 O O . ALA A 1 102 ? 0.723 -6.780 8.197 1.00 94.50 102 ALA A O 1
ATOM 789 N N . ALA A 1 103 ? 1.366 -8.550 6.973 1.00 96.00 103 ALA A N 1
ATOM 790 C CA . ALA A 1 103 ? 2.430 -7.865 6.264 1.00 96.00 103 ALA A CA 1
ATOM 791 C C . ALA A 1 103 ? 2.076 -7.790 4.778 1.00 96.00 103 ALA A C 1
ATOM 793 O O . ALA A 1 103 ? 1.844 -8.812 4.131 1.00 96.00 103 ALA A O 1
ATOM 794 N N . LEU A 1 104 ? 2.033 -6.576 4.242 1.00 97.19 104 LEU A N 1
ATOM 795 C CA . LEU A 1 104 ? 1.704 -6.305 2.855 1.00 97.19 104 LEU A CA 1
ATOM 796 C C . LEU A 1 104 ? 2.981 -5.903 2.122 1.00 97.19 104 LEU A C 1
ATOM 798 O O . LEU A 1 104 ? 3.569 -4.858 2.396 1.00 97.19 104 LEU A O 1
ATOM 802 N N . ILE A 1 105 ? 3.403 -6.743 1.180 1.00 96.44 105 ILE A N 1
ATOM 803 C CA . ILE A 1 105 ? 4.570 -6.492 0.331 1.00 96.44 105 ILE A CA 1
ATOM 804 C C . ILE A 1 105 ? 4.078 -6.157 -1.071 1.00 96.44 105 ILE A C 1
ATOM 806 O O . ILE A 1 105 ? 3.451 -6.997 -1.723 1.00 96.44 105 ILE A O 1
ATOM 810 N N . GLN A 1 106 ? 4.375 -4.954 -1.545 1.00 95.06 106 GLN A N 1
ATOM 811 C CA . GLN A 1 106 ? 4.149 -4.534 -2.920 1.00 95.06 106 GLN A CA 1
ATOM 812 C C . GLN A 1 106 ? 5.439 -4.651 -3.729 1.00 95.06 106 GLN A C 1
ATOM 814 O O . GLN A 1 106 ? 6.427 -3.968 -3.470 1.00 95.06 106 GLN A O 1
ATOM 819 N N . SER A 1 107 ? 5.386 -5.517 -4.735 1.00 93.44 107 SER A N 1
ATOM 820 C CA . SER A 1 107 ? 6.449 -5.771 -5.709 1.00 93.44 107 SER A CA 1
ATOM 821 C C . SER A 1 107 ? 5.934 -5.711 -7.152 1.00 93.44 107 SER A C 1
ATOM 823 O O . SER A 1 107 ? 6.587 -6.202 -8.068 1.00 93.44 107 SER A O 1
ATOM 825 N N . ALA A 1 108 ? 4.735 -5.158 -7.359 1.00 91.62 108 ALA A N 1
ATOM 826 C CA . ALA A 1 108 ? 4.145 -4.993 -8.682 1.00 91.62 108 ALA A CA 1
ATOM 827 C C . ALA A 1 108 ? 4.885 -3.917 -9.493 1.00 91.62 108 ALA A C 1
ATOM 829 O O . ALA A 1 108 ? 5.263 -2.878 -8.950 1.00 91.62 108 ALA A O 1
ATOM 830 N N . TRP A 1 109 ? 5.036 -4.157 -10.796 1.00 87.94 109 TRP A N 1
ATOM 831 C CA . TRP A 1 109 ? 5.648 -3.224 -11.741 1.00 87.94 109 TRP A CA 1
ATOM 832 C C . TRP A 1 109 ? 4.821 -3.210 -13.029 1.00 87.94 109 TRP A C 1
ATOM 834 O O . TRP A 1 109 ? 4.768 -4.194 -13.769 1.00 87.94 109 TRP A O 1
ATOM 844 N N . GLY A 1 110 ? 4.146 -2.086 -13.287 1.00 85.50 110 GLY A N 1
ATOM 845 C CA . GLY A 1 110 ? 3.319 -1.911 -14.479 1.00 85.50 110 GLY A CA 1
ATOM 846 C C . GLY A 1 110 ? 4.125 -1.967 -15.779 1.00 85.50 110 GLY A C 1
ATOM 847 O O . GLY A 1 110 ? 5.252 -1.486 -15.842 1.00 85.50 110 GLY A O 1
ATOM 848 N N . GLY A 1 111 ? 3.532 -2.540 -16.827 1.00 84.12 111 GLY A N 1
ATOM 849 C CA . GLY A 1 111 ? 4.172 -2.647 -18.142 1.00 84.12 111 GLY A CA 1
ATOM 850 C C . GLY A 1 111 ? 5.171 -3.799 -18.267 1.00 84.12 111 GLY A C 1
ATOM 851 O O . GLY A 1 111 ? 5.793 -3.940 -19.320 1.00 84.12 111 GLY A O 1
ATOM 852 N N . THR A 1 112 ? 5.307 -4.648 -17.243 1.00 81.44 112 THR A N 1
ATOM 853 C CA . THR A 1 112 ? 5.992 -5.930 -17.413 1.00 81.44 112 THR A CA 1
ATOM 854 C C . THR A 1 112 ? 5.116 -6.852 -18.283 1.00 81.44 112 THR A C 1
ATOM 856 O O . THR A 1 112 ? 3.906 -6.666 -18.411 1.00 81.44 112 THR A O 1
ATOM 859 N N . ARG A 1 113 ? 5.709 -7.809 -18.997 1.00 75.88 113 ARG A N 1
ATOM 860 C CA . ARG A 1 113 ? 4.937 -8.775 -19.795 1.00 75.88 113 ARG A CA 1
ATOM 861 C C . ARG A 1 113 ? 4.777 -10.056 -18.992 1.00 75.88 113 ARG A C 1
ATOM 863 O O . ARG A 1 113 ? 5.686 -10.441 -18.263 1.00 75.88 113 ARG A O 1
ATOM 870 N N . VAL A 1 114 ? 3.624 -10.704 -19.122 1.00 72.62 114 VAL A N 1
ATOM 871 C CA . VAL A 1 114 ? 3.518 -12.124 -18.784 1.00 72.62 114 VAL A CA 1
ATOM 872 C C . VAL A 1 114 ? 4.006 -12.861 -20.023 1.00 72.62 114 VAL A C 1
ATOM 874 O O . VAL A 1 114 ? 3.353 -12.798 -21.062 1.00 72.62 114 VAL A O 1
ATOM 877 N N . GLU A 1 115 ? 5.193 -13.449 -19.949 1.00 69.81 115 GLU A N 1
ATOM 878 C CA . GLU A 1 115 ? 5.684 -14.331 -21.007 1.00 69.81 115 GLU A CA 1
ATOM 879 C C . GLU A 1 115 ? 4.906 -15.652 -20.913 1.00 69.81 115 GLU A C 1
ATOM 881 O O . GLU A 1 115 ? 4.738 -16.193 -19.817 1.00 69.81 115 GLU A O 1
ATOM 886 N N . ALA A 1 116 ? 4.358 -16.101 -22.043 1.00 46.06 116 ALA A N 1
ATOM 887 C CA . ALA A 1 116 ? 3.592 -17.336 -22.198 1.00 46.06 116 ALA A CA 1
ATOM 888 C C . ALA A 1 116 ? 4.304 -18.257 -23.188 1.00 46.06 116 ALA A C 1
ATOM 890 O O . ALA A 1 116 ? 4.903 -17.713 -24.146 1.00 46.06 116 ALA A O 1
#